Protein AF-A0A917Y5I9-F1 (afdb_monomer_lite)

Sequence (71 aa):
MLREKVLKEDLVRNLYRKLALVEIERALIKISCSLMEDDVYTVDDAVGELIKIIDLIEMERQGIVSDMGIS

Organism: NCBI:txid1004261

Radius of gyration: 16.85 Å; chains: 1; bounding box: 37×21×50 Å

Foldseek 3Di:
DVVVVVVVVVVVLVVVLVVLVVVLVVLVVVLVVLVVVPDPQDPVNSVVSVVVSVVSVVVSVVSVCVVVVPD

pLDDT: mean 76.11, std 7.91, range [52.28, 85.69]

Secondary structure (DSSP, 8-state):
-HHHHHHHHHHHHHHHHHHHHHHHHHHHHHHHHHHHSTTT--HHHHHHHHHHHHHHHHHHHHHHHHHTT--

Structure (mmCIF, N/CA/C/O backbone):
data_AF-A0A917Y5I9-F1
#
_entry.id   AF-A0A917Y5I9-F1
#
loop_
_atom_site.group_PDB
_atom_site.id
_atom_site.type_symbol
_atom_site.label_atom_id
_atom_site.label_alt_id
_atom_site.label_comp_id
_atom_site.label_asym_id
_atom_site.label_entity_id
_atom_site.label_seq_id
_atom_site.pdbx_PDB_ins_code
_atom_site.Cartn_x
_atom_site.Cartn_y
_atom_site.Cartn_z
_atom_site.occupancy
_atom_site.B_iso_or_equiv
_atom_site.auth_seq_id
_atom_site.auth_comp_id
_atom_site.auth_asym_id
_atom_site.auth_atom_id
_atom_site.pdbx_PDB_model_num
ATOM 1 N N . MET A 1 1 ? 16.720 1.108 -32.160 1.00 62.91 1 MET A N 1
ATOM 2 C CA . MET A 1 1 ? 15.602 0.239 -31.728 1.00 62.91 1 MET A CA 1
ATOM 3 C C . MET A 1 1 ? 15.861 -0.439 -30.382 1.00 62.91 1 MET A C 1
ATOM 5 O O . MET A 1 1 ? 15.063 -0.231 -29.484 1.00 62.91 1 MET A O 1
ATOM 9 N N . LEU A 1 2 ? 16.969 -1.172 -30.179 1.00 70.94 2 LEU A N 1
ATOM 10 C CA . LEU A 1 2 ? 17.225 -1.877 -28.904 1.00 70.94 2 LEU A CA 1
ATOM 11 C C . LEU A 1 2 ? 17.344 -0.937 -27.683 1.00 70.94 2 LEU A C 1
ATOM 13 O O . LEU A 1 2 ? 16.692 -1.148 -26.671 1.00 70.94 2 LEU A O 1
ATOM 17 N N . ARG A 1 3 ? 18.107 0.157 -27.811 1.00 73.62 3 ARG A N 1
ATOM 18 C CA . ARG A 1 3 ? 18.328 1.147 -26.737 1.00 73.62 3 ARG A CA 1
ATOM 19 C C . ARG A 1 3 ? 17.051 1.860 -26.279 1.00 73.62 3 ARG A C 1
ATOM 21 O O . ARG A 1 3 ? 16.888 2.155 -25.105 1.00 73.62 3 ARG A O 1
ATOM 28 N N . GLU A 1 4 ? 16.152 2.134 -27.218 1.00 78.12 4 GLU A N 1
ATOM 29 C CA . GLU A 1 4 ? 14.875 2.801 -26.946 1.00 78.12 4 GLU A CA 1
ATOM 30 C C . GLU A 1 4 ? 13.891 1.867 -26.228 1.00 78.12 4 GLU A C 1
ATOM 32 O O . GLU A 1 4 ? 13.116 2.309 -25.386 1.00 78.12 4 GLU A O 1
ATOM 37 N N . LYS A 1 5 ? 13.964 0.562 -26.522 1.00 76.12 5 LYS A N 1
ATOM 38 C CA . LYS A 1 5 ? 13.192 -0.467 -25.827 1.00 76.12 5 LYS A CA 1
ATOM 39 C C . LYS A 1 5 ? 13.646 -0.623 -24.370 1.00 76.12 5 LYS A C 1
ATOM 41 O O . LYS A 1 5 ? 12.804 -0.565 -23.485 1.00 76.12 5 LYS A O 1
ATOM 46 N N . VAL A 1 6 ? 14.960 -0.685 -24.135 1.00 76.12 6 VAL A N 1
ATOM 47 C CA . VAL A 1 6 ? 15.548 -0.733 -22.781 1.00 76.12 6 VAL A CA 1
ATOM 48 C C . VAL A 1 6 ? 15.157 0.503 -21.959 1.00 76.12 6 VAL A C 1
ATOM 50 O O . VAL A 1 6 ? 14.672 0.373 -20.843 1.00 76.12 6 VAL A O 1
ATOM 53 N N . LEU A 1 7 ? 15.251 1.705 -22.543 1.00 81.44 7 LEU A N 1
ATOM 54 C CA . LEU A 1 7 ? 14.837 2.947 -21.872 1.00 81.44 7 LEU A CA 1
ATOM 55 C C . LEU A 1 7 ? 13.347 2.966 -21.498 1.00 81.44 7 LEU A C 1
ATOM 57 O O . LEU A 1 7 ? 12.981 3.513 -20.459 1.00 81.44 7 LEU A O 1
ATOM 61 N N . LYS A 1 8 ? 12.477 2.388 -22.335 1.00 83.94 8 LYS A N 1
ATOM 62 C CA . LYS A 1 8 ? 11.043 2.273 -22.033 1.00 83.94 8 LYS A CA 1
ATOM 63 C C . LYS A 1 8 ? 10.776 1.279 -20.909 1.00 83.94 8 LYS A C 1
ATOM 65 O O . LYS A 1 8 ? 9.959 1.573 -20.044 1.00 83.94 8 LYS A O 1
ATOM 70 N N . GLU A 1 9 ? 11.458 0.140 -20.906 1.00 83.38 9 GLU A N 1
ATOM 71 C CA . GLU A 1 9 ? 11.342 -0.868 -19.846 1.00 83.38 9 GLU A CA 1
ATOM 72 C C . GLU A 1 9 ? 11.814 -0.302 -18.495 1.00 83.38 9 GLU A C 1
ATOM 74 O O . GLU A 1 9 ? 11.113 -0.439 -17.491 1.00 83.38 9 GLU A O 1
ATOM 79 N N . ASP A 1 10 ? 12.920 0.446 -18.480 1.00 83.69 10 ASP A N 1
ATOM 80 C CA . ASP A 1 10 ? 13.414 1.142 -17.285 1.00 83.69 10 ASP A CA 1
ATOM 81 C C . ASP A 1 10 ? 12.454 2.227 -16.796 1.00 83.69 10 ASP A C 1
ATOM 83 O O . ASP A 1 10 ? 12.222 2.365 -15.592 1.00 83.69 10 ASP A O 1
ATOM 87 N N . LEU A 1 11 ? 11.867 3.001 -17.712 1.00 83.62 11 LEU A N 1
ATOM 88 C CA . LEU A 1 11 ? 10.884 4.022 -17.362 1.00 83.62 11 LEU A CA 1
ATOM 89 C C . LEU A 1 11 ? 9.632 3.399 -16.737 1.00 83.62 11 LEU A C 1
ATOM 91 O O . LEU A 1 11 ? 9.179 3.859 -15.692 1.00 83.62 11 LEU A O 1
ATOM 95 N N . VAL A 1 12 ? 9.088 2.348 -17.353 1.00 85.69 12 VAL A N 1
ATOM 96 C CA . VAL A 1 12 ? 7.900 1.640 -16.856 1.00 85.69 12 VAL A CA 1
ATOM 97 C C . VAL A 1 12 ? 8.168 1.055 -15.472 1.00 85.69 12 VAL A C 1
ATOM 99 O O . VAL A 1 12 ? 7.369 1.264 -14.561 1.00 85.69 12 VAL A O 1
ATOM 102 N N . ARG A 1 13 ? 9.320 0.407 -15.276 1.00 83.56 13 ARG A N 1
ATOM 103 C CA . ARG A 1 13 ? 9.746 -0.114 -13.971 1.00 83.56 13 ARG A CA 1
ATOM 104 C C . ARG A 1 13 ? 9.791 0.984 -12.908 1.00 83.56 13 ARG A C 1
ATOM 106 O O . ARG A 1 13 ? 9.189 0.838 -11.852 1.00 83.56 13 ARG A O 1
ATOM 113 N N . ASN A 1 14 ? 10.433 2.114 -13.205 1.00 84.12 14 ASN A N 1
ATOM 114 C CA . ASN A 1 14 ? 10.509 3.248 -12.281 1.00 84.12 14 ASN A CA 1
ATOM 115 C C . ASN A 1 14 ? 9.132 3.834 -11.939 1.00 84.12 14 ASN A C 1
ATOM 117 O O . ASN A 1 14 ? 8.907 4.259 -10.807 1.00 84.12 14 ASN A O 1
ATOM 121 N N . LEU A 1 15 ? 8.209 3.871 -12.902 1.00 84.94 15 LEU A N 1
ATOM 122 C CA . LEU A 1 15 ? 6.843 4.335 -12.666 1.00 84.94 15 LEU A CA 1
ATOM 123 C C . LEU A 1 15 ? 6.067 3.377 -11.755 1.00 84.94 15 LEU A C 1
ATOM 125 O O . LEU A 1 15 ? 5.396 3.852 -10.842 1.00 84.94 15 LEU A O 1
ATOM 129 N N . TYR A 1 16 ? 6.202 2.061 -11.941 1.00 84.38 16 TYR A N 1
ATOM 130 C CA . TYR A 1 16 ? 5.592 1.070 -11.047 1.00 84.38 16 TYR A CA 1
ATOM 131 C C . TYR A 1 16 ? 6.115 1.176 -9.615 1.00 84.38 16 TYR A C 1
ATOM 133 O O . TYR A 1 16 ? 5.327 1.164 -8.677 1.00 84.38 16 TYR A O 1
ATOM 141 N N . ARG A 1 17 ? 7.425 1.366 -9.446 1.00 81.31 17 ARG A N 1
ATOM 142 C CA . ARG A 1 17 ? 8.050 1.533 -8.126 1.00 81.31 17 ARG A CA 1
ATOM 143 C C . ARG A 1 17 ? 7.567 2.796 -7.412 1.00 81.31 17 ARG A C 1
ATOM 145 O O . ARG A 1 17 ? 7.207 2.774 -6.240 1.00 81.31 17 ARG A O 1
ATOM 152 N N . LYS A 1 18 ? 7.458 3.908 -8.148 1.00 84.56 18 LYS A N 1
ATOM 153 C CA . LYS A 1 18 ? 6.855 5.145 -7.623 1.00 84.56 18 LYS A CA 1
ATOM 154 C C . LYS A 1 18 ? 5.389 4.962 -7.236 1.00 84.56 18 LYS A C 1
ATOM 156 O O . LYS A 1 18 ? 4.969 5.518 -6.229 1.00 84.56 18 LYS A O 1
ATOM 161 N N . LEU A 1 19 ? 4.623 4.21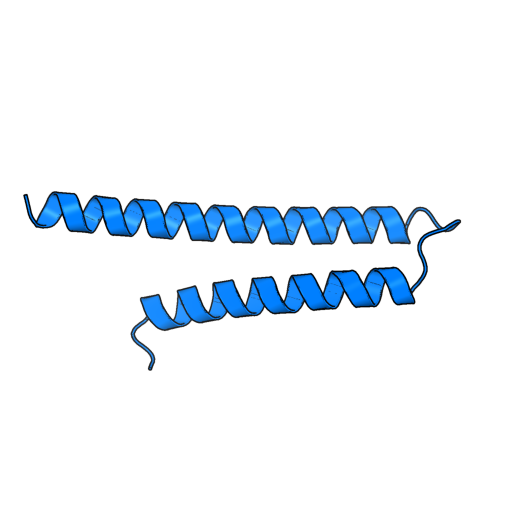1 -8.025 1.00 83.75 19 LEU A N 1
ATOM 162 C CA . LEU A 1 19 ? 3.228 3.914 -7.711 1.00 83.75 19 LEU A CA 1
ATOM 163 C C . LEU A 1 19 ? 3.114 3.088 -6.423 1.00 83.75 19 LEU A C 1
ATOM 165 O O . LEU A 1 19 ? 2.358 3.478 -5.539 1.00 83.75 19 LEU A O 1
ATOM 169 N N . ALA A 1 20 ? 3.919 2.031 -6.282 1.00 80.31 20 ALA A N 1
ATOM 170 C CA . ALA A 1 20 ? 3.945 1.192 -5.085 1.00 80.31 20 ALA A CA 1
ATOM 171 C C . ALA A 1 20 ? 4.261 2.004 -3.816 1.00 80.31 20 ALA A C 1
ATOM 173 O O . ALA A 1 20 ? 3.578 1.868 -2.803 1.00 80.31 20 ALA A O 1
ATOM 174 N N . LEU A 1 21 ? 5.238 2.918 -3.884 1.00 82.62 21 LEU A N 1
ATOM 175 C CA . LEU A 1 21 ? 5.557 3.820 -2.771 1.00 82.62 21 LEU A CA 1
ATOM 176 C C . LEU A 1 21 ? 4.372 4.713 -2.378 1.00 82.62 21 LEU A C 1
ATOM 178 O O . LEU A 1 21 ? 4.049 4.820 -1.197 1.00 82.62 21 LEU A O 1
ATOM 182 N N . VAL A 1 22 ? 3.688 5.315 -3.355 1.00 83.88 22 VAL A N 1
ATOM 183 C CA . VAL A 1 22 ? 2.512 6.165 -3.098 1.00 83.88 22 VAL A CA 1
ATOM 184 C C . VAL A 1 22 ? 1.356 5.364 -2.487 1.00 83.88 22 VAL A C 1
ATOM 186 O O . VAL A 1 22 ? 0.614 5.881 -1.649 1.00 83.88 22 VAL A O 1
ATOM 189 N N . GLU A 1 23 ? 1.182 4.105 -2.887 1.00 84.19 23 GLU A N 1
ATOM 190 C CA . GLU A 1 23 ? 0.165 3.213 -2.318 1.00 84.19 23 GLU A CA 1
ATOM 191 C C . GLU A 1 23 ? 0.465 2.868 -0.854 1.00 84.19 23 GLU A C 1
ATOM 193 O O . GLU A 1 23 ? -0.437 2.951 -0.016 1.00 84.19 23 GLU A O 1
ATOM 198 N N . ILE A 1 24 ? 1.730 2.584 -0.530 1.00 85.12 24 ILE A N 1
ATOM 199 C CA . ILE A 1 24 ? 2.200 2.369 0.847 1.00 85.12 24 ILE A CA 1
ATOM 200 C C . ILE A 1 24 ? 1.948 3.613 1.709 1.00 85.12 24 ILE A C 1
ATOM 202 O O . ILE A 1 24 ? 1.352 3.510 2.784 1.00 85.12 24 ILE A O 1
ATOM 206 N N . GLU A 1 25 ? 2.353 4.798 1.239 1.00 81.62 25 GLU A N 1
ATOM 207 C CA . GLU A 1 25 ? 2.151 6.063 1.960 1.00 81.62 25 GLU A CA 1
ATOM 208 C C . GLU A 1 25 ? 0.667 6.331 2.227 1.00 81.62 25 GLU A C 1
ATOM 210 O O . GLU A 1 25 ? 0.275 6.683 3.343 1.00 81.62 25 GLU A O 1
ATOM 215 N N . ARG A 1 26 ? -0.186 6.116 1.220 1.00 83.06 26 ARG A N 1
ATOM 216 C CA . ARG A 1 26 ? -1.634 6.297 1.354 1.00 83.06 26 ARG A CA 1
ATOM 217 C C . ARG A 1 26 ? -2.233 5.340 2.383 1.00 83.06 26 ARG A C 1
ATOM 219 O O . ARG A 1 26 ? -3.092 5.762 3.159 1.00 83.06 26 ARG A O 1
ATOM 226 N N . ALA A 1 27 ? -1.810 4.078 2.386 1.00 83.12 27 ALA A N 1
ATOM 227 C CA . ALA A 1 27 ? -2.285 3.088 3.346 1.00 83.12 27 ALA A CA 1
ATOM 228 C C . ALA A 1 27 ? -1.888 3.471 4.781 1.00 83.12 27 ALA A C 1
ATOM 230 O O . ALA A 1 27 ? -2.744 3.484 5.666 1.00 83.12 27 ALA A O 1
ATOM 231 N N . LEU A 1 28 ? -0.636 3.889 4.995 1.00 83.31 2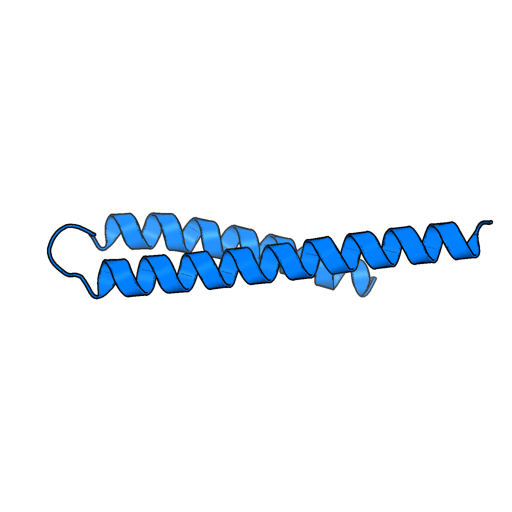8 LEU A N 1
ATOM 232 C CA . LEU A 1 28 ? -0.146 4.352 6.298 1.00 83.31 28 LEU A CA 1
ATOM 233 C C . LEU A 1 28 ? -0.929 5.558 6.825 1.00 83.31 28 LEU A C 1
ATOM 235 O O . LEU A 1 28 ? -1.353 5.551 7.982 1.00 83.31 28 LEU A O 1
ATOM 239 N N . ILE A 1 29 ? -1.157 6.574 5.986 1.00 81.50 29 ILE A N 1
ATOM 240 C CA . ILE A 1 29 ? -1.951 7.753 6.364 1.00 81.50 29 ILE A CA 1
ATOM 241 C C . ILE A 1 29 ? -3.368 7.333 6.753 1.00 81.50 29 ILE A C 1
ATOM 243 O O . ILE A 1 29 ? -3.859 7.756 7.795 1.00 81.50 29 ILE A O 1
ATOM 247 N N . LYS A 1 30 ? -4.013 6.475 5.953 1.00 83.25 30 LYS A N 1
ATOM 248 C CA . LYS A 1 30 ? -5.381 6.019 6.218 1.00 83.25 30 LYS A CA 1
ATOM 249 C C . LYS A 1 30 ? -5.487 5.311 7.568 1.00 83.25 30 LYS A C 1
ATOM 251 O O . LYS A 1 30 ? -6.342 5.687 8.357 1.00 83.25 30 LYS A O 1
ATOM 256 N N . ILE A 1 31 ? -4.617 4.337 7.840 1.00 80.62 31 ILE A N 1
ATOM 257 C CA . ILE A 1 31 ? -4.605 3.616 9.124 1.00 80.62 31 ILE A CA 1
ATOM 258 C C . ILE A 1 31 ? -4.347 4.586 10.272 1.00 80.62 31 ILE A C 1
ATOM 260 O O . ILE A 1 31 ? -5.018 4.504 11.292 1.00 80.62 31 ILE A O 1
ATOM 264 N N . SER A 1 32 ? -3.412 5.524 10.101 1.00 76.31 32 SER A N 1
ATOM 265 C CA . SER A 1 32 ? -3.084 6.508 11.137 1.00 76.31 32 SER A CA 1
ATOM 266 C C . SER A 1 32 ? -4.283 7.401 11.452 1.00 76.31 32 SER A C 1
ATOM 268 O O . SER A 1 32 ? -4.609 7.586 12.618 1.00 76.31 32 SER A O 1
ATOM 270 N N . CYS A 1 33 ? -4.987 7.900 10.431 1.00 78.75 33 CYS A N 1
ATOM 271 C CA . CYS A 1 33 ? -6.228 8.653 10.610 1.00 78.75 33 CYS A CA 1
ATOM 272 C C . CYS A 1 33 ? -7.323 7.802 11.264 1.00 78.75 33 CYS A C 1
ATOM 274 O O . CYS A 1 33 ? -7.977 8.276 12.183 1.00 78.75 33 CYS A O 1
ATOM 276 N N . SER A 1 34 ? -7.494 6.546 10.840 1.00 75.62 34 SER A N 1
ATOM 277 C CA . SER A 1 34 ? -8.494 5.641 11.416 1.00 75.62 34 SER A CA 1
ATOM 278 C C . SER A 1 34 ? -8.196 5.266 12.870 1.00 75.62 34 SER A C 1
ATOM 280 O O . SER A 1 34 ? -9.123 5.170 13.657 1.00 75.62 34 SER A O 1
ATOM 282 N N . LEU A 1 35 ? -6.925 5.116 13.250 1.00 72.06 35 LEU A N 1
ATOM 283 C CA . LEU A 1 35 ? -6.501 4.919 14.641 1.00 72.06 35 LEU A CA 1
ATOM 284 C C . LEU A 1 35 ? -6.640 6.187 15.495 1.00 72.06 35 LEU A C 1
ATOM 286 O O . LEU A 1 35 ? -6.803 6.091 16.705 1.00 72.06 35 LEU A O 1
ATOM 290 N N . MET A 1 36 ? -6.528 7.373 14.888 1.00 75.25 36 MET A N 1
ATOM 291 C CA . MET A 1 36 ? -6.756 8.647 15.57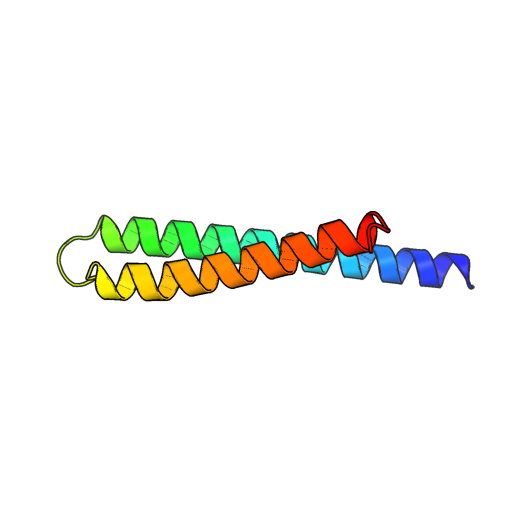9 1.00 75.25 36 MET A CA 1
ATOM 292 C C . MET A 1 36 ? -8.249 8.934 15.805 1.00 75.25 36 MET A C 1
ATOM 294 O O . MET A 1 36 ? -8.590 9.665 16.733 1.00 75.25 36 MET A O 1
ATOM 298 N N . GLU A 1 37 ? -9.132 8.389 14.964 1.00 70.75 37 GLU A N 1
ATOM 299 C CA . GLU A 1 37 ? -10.591 8.495 15.077 1.00 70.75 37 GLU A CA 1
ATOM 300 C C . GLU A 1 37 ? -11.146 7.289 15.873 1.00 70.75 37 GLU A C 1
ATOM 302 O O . GLU A 1 37 ? -11.640 6.304 15.328 1.00 70.75 37 GLU A O 1
ATOM 307 N N . ASP A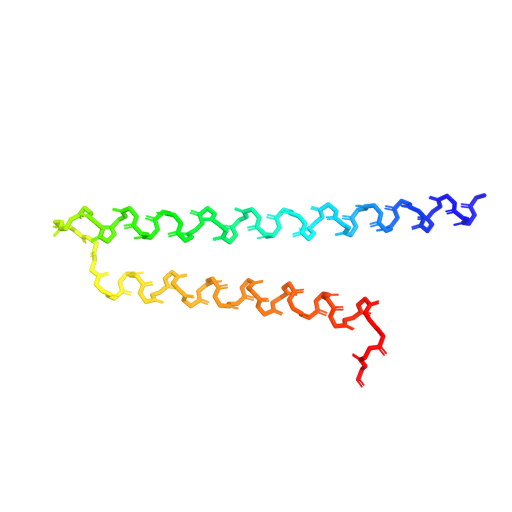 1 38 ? -11.018 7.391 17.198 1.00 65.12 38 ASP A N 1
ATOM 308 C CA . ASP A 1 38 ? -11.032 6.327 18.225 1.00 65.12 38 ASP A CA 1
ATOM 309 C C . ASP A 1 38 ? -12.360 5.569 18.491 1.00 65.12 38 ASP A C 1
ATOM 311 O O . ASP A 1 38 ? -12.473 4.888 19.502 1.00 65.12 38 ASP A O 1
ATOM 315 N N . ASP A 1 39 ? -13.390 5.626 17.640 1.00 57.59 39 ASP A N 1
ATOM 316 C CA . ASP A 1 39 ? -14.699 5.043 18.028 1.00 57.59 39 ASP A CA 1
ATOM 317 C C . ASP A 1 39 ? -15.082 3.721 17.335 1.00 57.59 39 ASP A C 1
ATOM 319 O O . ASP A 1 39 ? -16.028 3.060 17.770 1.00 57.59 39 ASP A O 1
ATOM 323 N N . VAL A 1 40 ? -14.381 3.286 16.276 1.00 63.56 40 VAL A N 1
ATOM 324 C CA . VAL A 1 40 ? -14.757 2.050 15.538 1.00 63.56 40 VAL A CA 1
ATOM 325 C C . VAL A 1 40 ? -13.564 1.231 15.028 1.00 63.56 40 VAL A C 1
ATOM 327 O O . VAL A 1 40 ? -13.708 0.027 14.823 1.00 63.56 40 VAL A O 1
ATOM 330 N N . TYR A 1 41 ? -12.395 1.843 14.813 1.00 68.88 41 TYR A N 1
ATOM 331 C CA . TYR A 1 41 ? -11.251 1.161 14.206 1.00 68.88 41 TYR A CA 1
ATOM 332 C C . TYR A 1 41 ? -10.383 0.484 15.267 1.00 68.88 41 TYR A C 1
ATOM 334 O O . TYR A 1 41 ? -9.675 1.143 16.028 1.00 68.88 41 TYR A O 1
ATOM 342 N N . THR A 1 42 ? -10.457 -0.842 15.347 1.00 74.56 42 THR A N 1
ATOM 343 C CA . THR A 1 42 ? -9.796 -1.586 16.420 1.00 74.56 42 THR A CA 1
ATOM 344 C C . THR A 1 42 ? -8.309 -1.796 16.136 1.00 74.56 42 THR A C 1
ATOM 346 O O . THR A 1 42 ? -7.842 -1.726 14.997 1.00 74.56 42 THR A O 1
ATOM 349 N N . VAL A 1 43 ? -7.546 -2.113 17.185 1.00 72.00 43 VAL A N 1
ATOM 350 C CA . VAL A 1 43 ? -6.143 -2.543 17.056 1.00 72.00 43 VAL A CA 1
ATOM 351 C C . VAL A 1 43 ? -6.015 -3.722 16.082 1.00 72.00 43 VAL A C 1
ATOM 353 O O . VAL A 1 43 ? -5.062 -3.765 15.307 1.00 72.00 43 VAL A O 1
ATOM 356 N N . ASP A 1 44 ? -6.989 -4.634 16.069 1.00 75.12 44 ASP A N 1
ATOM 357 C CA . ASP A 1 44 ? -6.993 -5.797 15.178 1.00 75.12 44 ASP A CA 1
ATOM 358 C C . ASP A 1 44 ? -7.152 -5.393 13.700 1.00 75.12 44 ASP A C 1
ATOM 360 O O . ASP A 1 44 ? -6.452 -5.930 12.834 1.00 75.12 44 ASP A O 1
ATOM 364 N N . ASP A 1 45 ? -7.991 -4.392 13.404 1.00 74.62 45 ASP A N 1
ATOM 365 C CA . ASP A 1 45 ? -8.139 -3.835 12.051 1.00 74.62 45 ASP A CA 1
ATOM 366 C C . ASP A 1 45 ? -6.835 -3.182 11.569 1.00 74.62 45 ASP A C 1
ATOM 368 O O . ASP A 1 45 ? -6.402 -3.382 10.428 1.00 74.62 45 ASP A O 1
ATOM 372 N N . ALA A 1 46 ? -6.159 -2.452 12.459 1.00 75.62 46 ALA A N 1
ATOM 373 C CA . ALA A 1 46 ? -4.881 -1.820 12.157 1.00 75.62 46 ALA A CA 1
ATOM 374 C C . ALA A 1 46 ? -3.761 -2.839 11.918 1.00 75.62 46 ALA A C 1
ATOM 376 O O . ALA A 1 46 ? -2.978 -2.671 10.983 1.00 75.62 46 ALA A O 1
ATOM 377 N N . VAL A 1 47 ? -3.694 -3.916 12.705 1.00 77.38 47 VAL A N 1
ATOM 378 C CA . VAL A 1 47 ? -2.715 -4.998 12.505 1.00 77.38 47 VAL A CA 1
ATOM 379 C C . VAL A 1 47 ? -2.889 -5.638 11.125 1.00 77.38 47 VAL A C 1
ATOM 381 O O . VAL A 1 47 ? -1.897 -5.851 10.424 1.00 77.38 47 VAL A O 1
ATOM 384 N N . GLY A 1 48 ? -4.129 -5.891 10.697 1.00 80.19 48 GLY A N 1
ATOM 385 C CA . GLY A 1 48 ? -4.415 -6.462 9.378 1.00 80.19 48 GLY A CA 1
ATOM 386 C C . GLY A 1 48 ? -3.940 -5.582 8.219 1.00 80.19 48 GLY A C 1
ATOM 387 O O . GLY A 1 48 ? -3.344 -6.079 7.262 1.00 80.19 48 GLY A O 1
ATOM 388 N N . GLU A 1 49 ? -4.158 -4.271 8.297 1.00 79.25 49 GLU A N 1
ATOM 389 C CA . GLU A 1 49 ? -3.684 -3.340 7.268 1.00 79.25 49 GLU A CA 1
ATOM 390 C C . GLU A 1 49 ? -2.161 -3.112 7.327 1.00 79.25 49 GLU A C 1
ATOM 392 O O . GLU A 1 49 ? -1.517 -2.988 6.283 1.00 79.25 49 GLU A O 1
ATOM 397 N N . LEU A 1 50 ? -1.549 -3.137 8.516 1.00 79.31 50 LEU A N 1
ATOM 398 C CA . LEU A 1 50 ? -0.093 -3.051 8.672 1.00 79.31 50 LEU A CA 1
ATOM 399 C C . LEU A 1 50 ? 0.630 -4.256 8.058 1.00 79.31 50 LEU A C 1
ATOM 401 O O . LEU A 1 50 ? 1.678 -4.077 7.440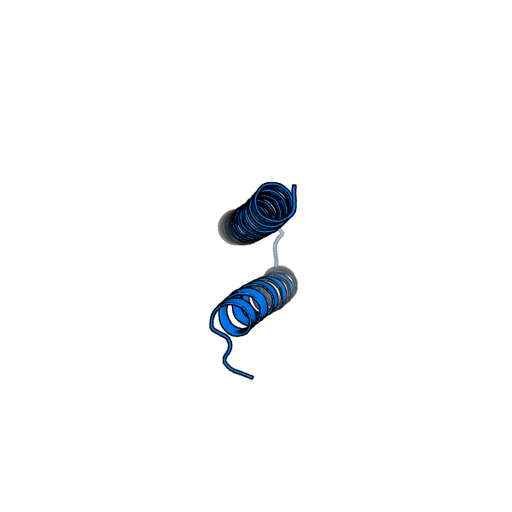 1.00 79.31 50 LEU A O 1
ATOM 405 N N . ILE A 1 51 ? 0.065 -5.464 8.153 1.00 78.62 51 ILE A N 1
ATOM 406 C CA . ILE A 1 51 ? 0.604 -6.654 7.471 1.00 78.62 51 ILE A CA 1
ATOM 407 C C . ILE A 1 51 ? 0.617 -6.450 5.949 1.00 78.62 51 ILE A C 1
ATOM 409 O O . ILE A 1 51 ? 1.635 -6.705 5.310 1.00 78.62 51 ILE A O 1
ATOM 413 N N . LYS A 1 52 ? -0.460 -5.903 5.365 1.00 80.69 52 LYS A N 1
ATOM 414 C CA . LYS A 1 52 ? -0.514 -5.601 3.920 1.00 80.69 52 LYS A CA 1
ATOM 415 C C . LYS A 1 52 ? 0.544 -4.576 3.508 1.00 80.69 52 LYS A C 1
ATOM 417 O O . LYS A 1 52 ? 1.125 -4.685 2.433 1.00 80.69 52 LYS A O 1
ATOM 422 N N . ILE A 1 53 ? 0.810 -3.587 4.359 1.00 81.12 53 ILE A N 1
ATOM 423 C CA . ILE A 1 53 ? 1.878 -2.608 4.129 1.00 81.12 53 ILE A CA 1
ATOM 424 C C . ILE A 1 53 ? 3.257 -3.273 4.170 1.00 81.12 53 ILE A C 1
ATOM 426 O O . ILE A 1 53 ? 4.094 -2.964 3.326 1.00 81.12 53 ILE A O 1
ATOM 430 N N . ILE A 1 54 ? 3.496 -4.193 5.108 1.00 77.75 54 ILE A N 1
ATOM 431 C CA . ILE A 1 54 ? 4.754 -4.950 5.188 1.00 77.75 54 ILE A CA 1
ATOM 432 C C . ILE A 1 54 ? 4.990 -5.745 3.897 1.00 77.75 54 ILE A C 1
ATOM 434 O O . ILE A 1 54 ? 6.095 -5.690 3.357 1.00 77.75 54 ILE A O 1
ATOM 438 N N . ASP A 1 55 ? 3.963 -6.403 3.357 1.00 76.81 55 ASP A N 1
ATOM 439 C CA . ASP A 1 55 ? 4.068 -7.137 2.089 1.00 76.81 55 ASP A CA 1
ATOM 440 C C . ASP A 1 55 ? 4.421 -6.208 0.915 1.00 76.81 55 ASP A C 1
ATOM 442 O O . ASP A 1 55 ? 5.312 -6.516 0.121 1.00 76.81 55 ASP A O 1
ATOM 446 N N . LEU A 1 56 ? 3.783 -5.035 0.829 1.00 75.81 56 LEU A N 1
ATOM 447 C CA . LEU A 1 56 ? 4.085 -4.034 -0.203 1.00 75.81 56 LEU A CA 1
ATOM 448 C C . LEU A 1 56 ? 5.521 -3.497 -0.088 1.00 75.81 56 LEU A C 1
ATOM 450 O O . LEU A 1 56 ? 6.200 -3.318 -1.102 1.00 75.81 56 LEU A O 1
ATOM 454 N N . ILE A 1 57 ? 6.006 -3.273 1.136 1.00 80.00 57 ILE A N 1
ATOM 455 C CA . ILE A 1 57 ? 7.389 -2.851 1.395 1.00 80.00 57 ILE A CA 1
ATOM 456 C C . ILE A 1 57 ? 8.371 -3.938 0.953 1.00 80.00 57 ILE A C 1
ATOM 458 O O . ILE A 1 57 ? 9.381 -3.628 0.320 1.00 80.00 57 ILE A O 1
ATOM 462 N N . GLU A 1 58 ? 8.092 -5.204 1.258 1.00 77.69 58 GLU A N 1
ATOM 463 C CA . GLU A 1 58 ? 8.969 -6.312 0.885 1.00 77.69 58 GLU A CA 1
ATOM 464 C C . GLU A 1 58 ? 8.986 -6.529 -0.638 1.00 77.69 58 GLU A C 1
ATOM 466 O O . GLU A 1 58 ? 10.051 -6.768 -1.206 1.00 77.69 58 GLU A O 1
ATOM 471 N N . MET A 1 59 ? 7.856 -6.339 -1.329 1.00 75.69 59 MET A N 1
ATOM 472 C CA . MET A 1 59 ? 7.801 -6.338 -2.798 1.00 75.69 59 MET A CA 1
ATOM 473 C C . MET A 1 59 ? 8.667 -5.229 -3.410 1.00 75.69 59 MET A C 1
ATOM 475 O O . MET A 1 59 ? 9.463 -5.493 -4.316 1.00 75.69 59 MET A O 1
ATOM 479 N N . GLU A 1 60 ? 8.565 -3.996 -2.907 1.00 76.06 60 GLU A N 1
ATOM 480 C CA . GLU A 1 60 ? 9.403 -2.887 -3.382 1.00 76.06 60 GLU A CA 1
ATOM 481 C C . GLU A 1 60 ? 10.885 -3.143 -3.070 1.00 76.06 60 GLU A C 1
ATOM 483 O O . GLU A 1 60 ? 11.759 -2.891 -3.903 1.00 76.06 60 GLU A O 1
ATOM 488 N N . ARG A 1 61 ? 11.188 -3.730 -1.908 1.00 74.50 61 ARG A N 1
ATOM 489 C CA . ARG A 1 61 ? 12.546 -4.121 -1.517 1.00 74.50 61 ARG A CA 1
ATOM 490 C C . ARG A 1 61 ? 13.127 -5.198 -2.429 1.00 74.50 61 ARG A C 1
ATOM 492 O O . ARG A 1 61 ? 14.284 -5.079 -2.827 1.00 74.50 61 ARG A O 1
ATOM 499 N N . GLN A 1 62 ? 12.351 -6.203 -2.818 1.00 74.31 62 GLN A N 1
ATOM 500 C CA . GLN A 1 62 ? 12.774 -7.200 -3.806 1.00 74.31 62 GLN A CA 1
ATOM 501 C C . GLN A 1 62 ? 13.010 -6.571 -5.185 1.00 74.31 62 GLN A C 1
ATOM 503 O O . GLN A 1 62 ? 13.978 -6.926 -5.863 1.00 74.31 62 GLN A O 1
ATOM 508 N N . GLY A 1 63 ? 12.191 -5.588 -5.573 1.00 72.69 63 GLY A N 1
ATOM 509 C CA . GLY A 1 63 ? 12.418 -4.762 -6.762 1.00 72.69 63 GLY A CA 1
ATOM 510 C C . GLY A 1 63 ? 13.742 -3.990 -6.703 1.00 72.69 63 GLY A C 1
ATOM 511 O O . GLY A 1 63 ? 14.516 -4.023 -7.659 1.00 72.69 63 GLY A O 1
ATOM 512 N N . ILE A 1 64 ? 14.056 -3.368 -5.558 1.00 67.81 64 ILE A N 1
ATOM 513 C CA . ILE A 1 64 ? 15.349 -2.706 -5.300 1.00 67.81 64 ILE A CA 1
ATOM 514 C C . ILE A 1 64 ? 16.515 -3.692 -5.443 1.00 67.81 64 ILE A C 1
ATOM 516 O O . ILE A 1 64 ? 17.488 -3.392 -6.131 1.00 67.81 64 ILE A O 1
ATOM 520 N N . VAL A 1 65 ? 16.435 -4.851 -4.784 1.00 67.31 65 VAL A N 1
ATOM 521 C CA . VAL A 1 65 ? 17.504 -5.867 -4.753 1.00 67.31 65 VAL A CA 1
ATOM 522 C C . VAL A 1 65 ? 17.768 -6.435 -6.151 1.00 67.31 65 VAL A C 1
ATOM 524 O O . VAL A 1 65 ? 18.925 -6.534 -6.566 1.00 67.31 65 VAL A O 1
ATOM 527 N N . SER A 1 66 ? 16.702 -6.707 -6.908 1.00 66.19 66 SER A N 1
ATOM 528 C CA . SER A 1 66 ? 16.781 -7.169 -8.299 1.00 66.19 66 SER A CA 1
ATOM 529 C C . SER A 1 66 ? 17.451 -6.136 -9.210 1.00 66.19 66 SER A C 1
ATOM 531 O O . SER A 1 66 ? 18.271 -6.494 -10.055 1.00 66.19 66 SER A O 1
ATOM 533 N N . ASP A 1 67 ? 17.167 -4.847 -9.006 1.00 65.25 67 ASP A N 1
ATOM 534 C CA . ASP A 1 67 ? 17.794 -3.754 -9.758 1.00 65.25 67 ASP A CA 1
ATOM 535 C C . ASP A 1 67 ? 19.275 -3.535 -9.382 1.00 65.25 67 ASP A C 1
ATOM 537 O O . ASP A 1 67 ? 20.041 -3.018 -10.195 1.00 65.25 67 ASP A O 1
ATOM 541 N N . MET A 1 68 ? 19.706 -3.953 -8.184 1.00 64.00 68 MET A N 1
ATOM 542 C CA . MET A 1 68 ? 21.114 -3.909 -7.755 1.00 64.00 68 MET A CA 1
ATOM 543 C C . MET A 1 68 ? 21.939 -5.122 -8.216 1.00 64.00 68 MET A C 1
ATOM 545 O O . MET A 1 68 ? 23.153 -5.137 -8.011 1.00 64.00 68 MET A O 1
ATOM 549 N N . GLY A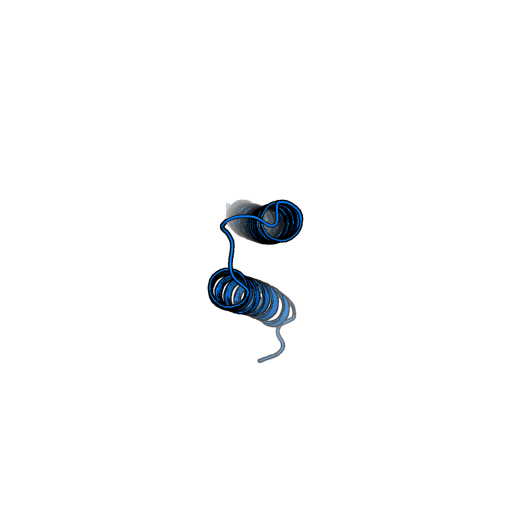 1 69 ? 21.316 -6.134 -8.834 1.00 56.03 69 GLY A N 1
ATOM 550 C CA . GLY A 1 69 ? 22.001 -7.355 -9.273 1.00 56.03 69 GLY A CA 1
ATOM 551 C C . GLY A 1 69 ? 22.526 -8.222 -8.122 1.00 56.03 69 GLY A C 1
ATOM 552 O O . GLY A 1 69 ? 23.430 -9.029 -8.328 1.00 56.03 69 GLY A O 1
ATOM 553 N N . ILE A 1 70 ? 21.986 -8.049 -6.913 1.00 52.62 70 ILE A N 1
ATOM 554 C CA . ILE A 1 70 ? 22.317 -8.872 -5.749 1.00 52.62 70 ILE A CA 1
ATOM 555 C C . ILE A 1 70 ? 21.316 -10.030 -5.749 1.00 52.62 70 ILE A C 1
ATOM 557 O O . ILE A 1 70 ? 20.142 -9.828 -5.453 1.00 52.62 70 ILE A O 1
ATOM 561 N N . SER A 1 71 ? 21.763 -11.211 -6.183 1.00 52.28 71 SER A N 1
ATOM 562 C CA . SER A 1 71 ? 20.985 -12.464 -6.206 1.00 52.28 71 SER A CA 1
ATOM 563 C C . SER A 1 71 ? 21.428 -13.397 -5.089 1.00 52.28 71 SER A C 1
ATOM 565 O O . SER A 1 71 ? 22.659 -13.484 -4.876 1.00 52.28 71 SER A O 1
#